Protein AF-A0A7X8G2K6-F1 (afdb_monomer)

Structure (mmCIF, N/CA/C/O backbone):
data_AF-A0A7X8G2K6-F1
#
_entry.id   AF-A0A7X8G2K6-F1
#
loop_
_atom_site.group_PDB
_atom_site.id
_atom_site.type_symbol
_atom_site.label_atom_id
_atom_site.label_alt_id
_atom_site.label_comp_id
_atom_site.label_asym_id
_atom_site.label_entity_id
_atom_site.label_seq_id
_atom_site.pdbx_PDB_ins_code
_atom_site.Cartn_x
_atom_site.Cartn_y
_atom_site.Cartn_z
_atom_site.occupancy
_atom_site.B_iso_or_equiv
_atom_site.auth_seq_id
_atom_site.auth_comp_id
_atom_site.auth_asym_id
_atom_site.auth_atom_id
_atom_site.pdbx_PDB_model_num
ATOM 1 N N . MET A 1 1 ? 28.512 -10.067 8.247 1.00 34.00 1 MET A N 1
ATOM 2 C CA . MET A 1 1 ? 27.873 -8.794 8.641 1.00 34.00 1 MET A CA 1
ATOM 3 C C . MET A 1 1 ? 27.329 -8.148 7.370 1.00 34.00 1 MET A C 1
ATOM 5 O O . MET A 1 1 ? 28.069 -7.452 6.691 1.00 34.00 1 MET A O 1
ATOM 9 N N . ILE A 1 2 ? 26.107 -8.503 6.962 1.00 41.28 2 ILE A N 1
ATOM 10 C CA . ILE A 1 2 ? 25.494 -7.989 5.726 1.00 41.28 2 ILE A CA 1
ATOM 11 C C . ILE A 1 2 ? 24.610 -6.808 6.127 1.00 41.28 2 ILE A C 1
ATOM 13 O O . ILE A 1 2 ? 23.724 -6.956 6.961 1.00 41.28 2 ILE A O 1
ATOM 17 N N . LYS A 1 3 ? 24.929 -5.627 5.594 1.00 35.81 3 LYS A N 1
ATOM 18 C CA . LYS A 1 3 ? 24.127 -4.406 5.706 1.00 35.81 3 LYS A CA 1
ATOM 19 C C . LYS A 1 3 ? 22.845 -4.634 4.901 1.00 35.81 3 LYS A C 1
ATOM 21 O O . LYS A 1 3 ? 22.911 -4.663 3.678 1.00 35.81 3 LYS A O 1
ATOM 26 N N . GLU A 1 4 ? 21.712 -4.836 5.565 1.00 45.06 4 GLU A N 1
ATOM 27 C CA . GLU A 1 4 ? 20.413 -4.700 4.905 1.00 45.06 4 GLU A CA 1
ATOM 28 C C . GLU A 1 4 ? 20.122 -3.207 4.735 1.00 45.06 4 GLU A C 1
ATOM 30 O O . GLU A 1 4 ? 20.1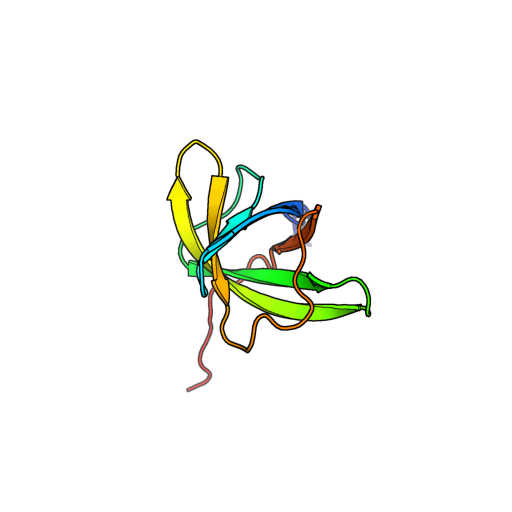01 -2.440 5.698 1.00 45.06 4 GLU A O 1
ATOM 35 N N . ASP A 1 5 ? 19.973 -2.773 3.489 1.00 39.91 5 ASP A N 1
ATOM 36 C CA . ASP A 1 5 ? 19.594 -1.411 3.140 1.00 39.91 5 ASP A CA 1
ATOM 37 C C . ASP A 1 5 ? 18.138 -1.149 3.575 1.00 39.91 5 ASP A C 1
ATOM 39 O O . ASP A 1 5 ? 17.188 -1.532 2.894 1.00 39.91 5 ASP A O 1
ATOM 43 N N . PHE A 1 6 ? 17.958 -0.482 4.721 1.00 42.75 6 PHE A N 1
ATOM 44 C CA . PHE A 1 6 ? 16.670 -0.103 5.330 1.00 42.75 6 PHE A CA 1
ATOM 45 C C . PHE A 1 6 ? 15.893 0.988 4.556 1.00 42.75 6 PHE A C 1
ATOM 47 O O . PHE A 1 6 ? 15.359 1.925 5.152 1.00 42.75 6 PHE A O 1
ATOM 54 N N . TYR A 1 7 ? 15.800 0.916 3.227 1.00 50.31 7 TYR A N 1
ATOM 55 C CA . TYR A 1 7 ? 14.899 1.802 2.485 1.00 50.31 7 TYR A CA 1
ATOM 56 C C . TYR A 1 7 ? 13.511 1.177 2.421 1.00 50.31 7 TYR A C 1
ATOM 58 O O . TYR A 1 7 ? 13.159 0.475 1.478 1.00 50.31 7 TYR A O 1
ATOM 66 N N . THR A 1 8 ? 12.696 1.463 3.428 1.00 61.44 8 THR A N 1
ATOM 67 C CA . THR A 1 8 ? 11.254 1.259 3.336 1.00 61.44 8 THR A CA 1
ATOM 68 C C . THR A 1 8 ? 10.723 2.177 2.235 1.00 61.44 8 THR A C 1
ATOM 70 O O . THR A 1 8 ? 10.811 3.402 2.346 1.00 61.44 8 THR A O 1
ATOM 73 N N . HIS A 1 9 ? 10.217 1.622 1.133 1.00 73.75 9 HIS A N 1
ATOM 74 C CA . HIS A 1 9 ? 9.568 2.433 0.103 1.00 73.75 9 HIS A CA 1
ATOM 75 C C . HIS A 1 9 ? 8.245 2.958 0.663 1.00 73.75 9 HIS A C 1
ATOM 77 O O . HIS A 1 9 ? 7.318 2.184 0.890 1.00 73.75 9 HIS A O 1
ATOM 83 N N . ILE A 1 10 ? 8.201 4.264 0.948 1.00 82.25 10 ILE A N 1
ATOM 84 C CA . ILE A 1 10 ? 7.036 4.935 1.527 1.00 82.25 10 ILE A CA 1
ATOM 85 C C . ILE A 1 10 ? 6.316 5.722 0.431 1.00 82.25 10 ILE A C 1
ATOM 87 O O . ILE A 1 10 ? 6.892 6.591 -0.225 1.00 82.25 10 ILE A O 1
ATOM 91 N N . GLY A 1 11 ? 5.039 5.411 0.246 1.00 93.00 11 GLY A N 1
ATOM 92 C CA . GLY A 1 11 ? 4.113 6.081 -0.653 1.00 93.00 11 GLY A CA 1
ATOM 93 C C . GLY A 1 11 ? 2.906 6.652 0.080 1.00 93.00 11 GLY A C 1
ATOM 94 O O . GLY A 1 11 ? 2.767 6.522 1.295 1.00 93.00 11 GLY A O 1
ATOM 95 N N . LYS A 1 12 ? 2.003 7.274 -0.678 1.00 95.31 12 LYS A N 1
ATOM 96 C CA . LYS A 1 12 ? 0.686 7.689 -0.189 1.00 95.31 12 LYS A CA 1
ATOM 97 C C . LYS A 1 12 ? -0.394 7.339 -1.192 1.00 95.31 12 LYS A C 1
ATOM 99 O O . LYS A 1 12 ? -0.164 7.490 -2.392 1.00 95.31 12 LYS A O 1
ATOM 104 N N . VAL A 1 13 ? -1.570 6.955 -0.705 1.00 96.50 13 VAL A N 1
ATOM 105 C CA . VAL A 1 13 ? -2.755 6.723 -1.541 1.00 96.50 13 VAL A CA 1
ATOM 106 C C . VAL A 1 13 ? -3.128 8.014 -2.275 1.00 96.50 13 VAL A C 1
ATOM 108 O O . VAL A 1 13 ? -3.295 9.072 -1.663 1.00 96.50 13 VAL A O 1
ATOM 111 N N . LYS A 1 14 ? -3.229 7.933 -3.603 1.00 96.81 14 LYS A N 1
ATOM 112 C CA . LYS A 1 14 ? -3.564 9.040 -4.510 1.00 96.81 14 LYS A CA 1
ATOM 113 C C . LYS A 1 14 ? -4.929 8.883 -5.162 1.00 96.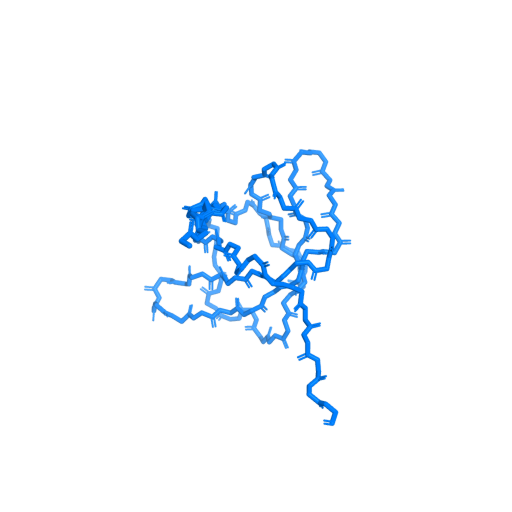81 14 LYS A C 1
ATOM 115 O O . LYS A 1 14 ? -5.546 9.893 -5.484 1.00 96.81 14 LYS A O 1
ATOM 120 N N . ARG A 1 15 ? -5.390 7.649 -5.362 1.00 96.12 15 ARG A N 1
ATOM 121 C CA . ARG A 1 15 ? -6.697 7.354 -5.951 1.00 96.12 15 ARG A CA 1
ATOM 122 C C . ARG A 1 15 ? -7.191 5.996 -5.477 1.00 96.12 15 ARG A C 1
ATOM 124 O O . ARG A 1 15 ? -6.391 5.091 -5.266 1.00 96.12 15 ARG A O 1
ATOM 131 N N . ILE A 1 16 ? -8.507 5.869 -5.355 1.00 95.44 16 ILE A N 1
ATOM 132 C CA . ILE A 1 16 ? -9.204 4.612 -5.086 1.00 95.44 16 ILE A CA 1
ATOM 133 C C . ILE A 1 16 ? -10.276 4.458 -6.170 1.00 95.44 16 ILE A C 1
ATOM 135 O O . ILE A 1 16 ? -11.005 5.406 -6.473 1.00 95.44 16 ILE A O 1
ATOM 139 N N . SER A 1 17 ? -10.341 3.304 -6.826 1.00 92.56 17 SER A N 1
ATOM 140 C CA . SER A 1 17 ? -11.348 2.993 -7.847 1.00 92.56 17 SER A CA 1
ATOM 141 C C . SER A 1 17 ? -11.746 1.524 -7.733 1.00 92.56 17 SER A C 1
ATOM 143 O O . SER A 1 17 ? -11.062 0.633 -8.233 1.00 92.56 17 SER A O 1
ATOM 145 N N . GLY A 1 18 ? -12.849 1.272 -7.022 1.00 89.81 18 GLY A N 1
ATOM 146 C CA . GLY A 1 18 ? -13.212 -0.079 -6.595 1.00 89.81 18 GLY A CA 1
ATOM 147 C C . GLY A 1 18 ? -12.131 -0.645 -5.675 1.00 89.81 18 GLY A C 1
ATOM 148 O O . GLY A 1 18 ? -11.741 0.015 -4.717 1.00 89.81 18 GLY A O 1
ATOM 149 N N . LEU A 1 19 ? -11.620 -1.832 -6.002 1.00 91.38 19 LEU A N 1
ATOM 150 C CA . LEU A 1 19 ? -10.509 -2.464 -5.280 1.00 91.38 19 LEU A CA 1
ATOM 151 C C . LEU A 1 19 ? -9.129 -1.971 -5.736 1.00 91.38 19 LEU A C 1
ATOM 153 O O . LEU A 1 19 ? -8.138 -2.241 -5.070 1.00 91.38 19 LEU A O 1
ATOM 157 N N . MET A 1 20 ? -9.042 -1.241 -6.850 1.00 94.12 20 MET A N 1
ATOM 158 C CA . MET A 1 20 ? -7.764 -0.741 -7.343 1.00 94.12 20 MET A CA 1
ATOM 159 C C . MET A 1 20 ? -7.370 0.538 -6.607 1.00 94.12 20 MET A C 1
ATOM 161 O O . MET A 1 20 ? -8.134 1.508 -6.553 1.00 94.12 20 MET A O 1
ATOM 165 N N . ILE A 1 21 ? -6.149 0.552 -6.077 1.00 96.56 21 ILE A N 1
ATOM 166 C CA . ILE A 1 21 ? -5.585 1.696 -5.362 1.00 96.56 21 ILE A CA 1
ATOM 167 C C . ILE A 1 21 ? -4.361 2.193 -6.125 1.00 96.56 21 ILE A C 1
ATOM 169 O O . ILE A 1 21 ? -3.462 1.421 -6.440 1.00 96.56 21 ILE A O 1
ATOM 173 N N . GLU A 1 22 ? -4.297 3.494 -6.393 1.00 96.25 22 GLU A N 1
ATOM 174 C CA . GLU A 1 22 ? -3.079 4.128 -6.895 1.00 96.25 22 GLU A CA 1
ATOM 175 C C . GLU A 1 22 ? -2.339 4.791 -5.739 1.00 96.25 22 GLU A C 1
ATOM 177 O O . GLU A 1 22 ? -2.935 5.559 -4.975 1.00 96.25 22 GLU A O 1
ATOM 182 N N . ALA A 1 23 ? -1.030 4.577 -5.649 1.00 95.81 23 ALA A N 1
ATOM 183 C CA . ALA A 1 23 ? -0.177 5.254 -4.683 1.00 95.81 23 ALA A CA 1
ATOM 184 C C . ALA A 1 23 ? 1.026 5.929 -5.350 1.00 95.81 23 ALA A C 1
ATOM 186 O O . ALA A 1 23 ? 1.457 5.574 -6.447 1.00 95.81 23 ALA A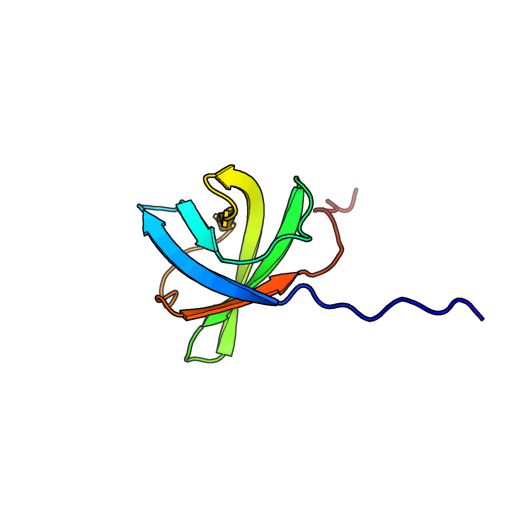 O 1
ATOM 187 N N . SER A 1 24 ? 1.577 6.940 -4.683 1.00 94.12 24 SER A N 1
ATOM 188 C CA . SER A 1 24 ? 2.831 7.557 -5.111 1.00 94.12 24 SER A CA 1
ATOM 189 C C . SER A 1 24 ? 4.038 6.697 -4.742 1.00 94.12 24 SER A C 1
ATOM 191 O O . SER A 1 24 ? 4.063 6.089 -3.675 1.00 94.12 24 SER A O 1
ATOM 193 N N . GLY A 1 25 ? 5.081 6.753 -5.565 1.00 84.31 25 GLY A N 1
ATOM 194 C CA . GLY A 1 25 ? 6.397 6.186 -5.275 1.00 84.31 25 GLY A CA 1
ATOM 195 C C . GLY A 1 25 ? 6.961 5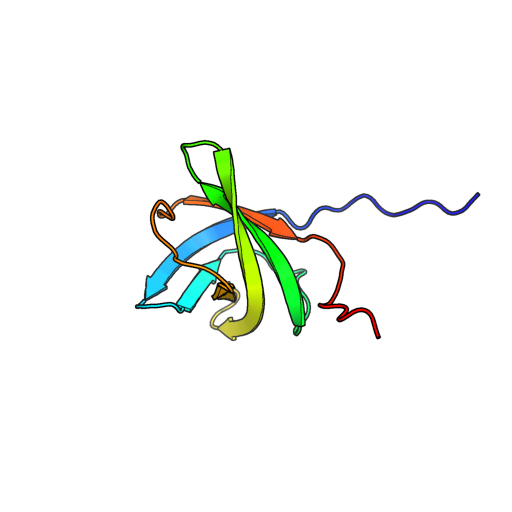.433 -6.476 1.00 84.31 25 GLY A C 1
ATOM 196 O O . GLY A 1 25 ? 6.215 4.914 -7.297 1.00 84.31 25 GLY A O 1
ATOM 197 N N . SER A 1 26 ? 8.287 5.415 -6.589 1.00 70.50 26 SER A N 1
ATOM 198 C CA . SER A 1 26 ? 8.995 5.036 -7.822 1.00 70.50 26 SER A CA 1
ATOM 199 C C . SER A 1 26 ? 9.876 3.794 -7.699 1.00 70.50 26 SER A C 1
ATOM 201 O O . SER A 1 26 ? 10.512 3.403 -8.671 1.00 70.50 26 SER A O 1
ATOM 203 N N . LYS A 1 27 ? 9.950 3.181 -6.514 1.00 80.69 27 LYS A N 1
ATOM 204 C CA . LYS A 1 27 ? 10.895 2.091 -6.226 1.00 80.69 27 LYS A CA 1
ATOM 205 C C . LYS A 1 27 ? 10.225 0.762 -5.853 1.00 80.69 27 LYS A C 1
ATOM 207 O O . LYS A 1 27 ? 10.863 -0.096 -5.265 1.00 80.69 27 LYS A O 1
ATOM 212 N N . TYR A 1 28 ? 8.959 0.588 -6.211 1.00 86.06 28 TYR A N 1
ATOM 213 C CA . TYR A 1 28 ? 8.251 -0.678 -6.022 1.00 86.06 28 TYR A CA 1
ATOM 214 C C . TYR A 1 28 ? 8.567 -1.667 -7.149 1.00 86.06 28 TYR A C 1
ATOM 216 O O . TYR A 1 28 ? 8.907 -1.261 -8.263 1.00 86.06 28 TYR A O 1
ATOM 224 N N . LYS A 1 29 ? 8.408 -2.967 -6.886 1.00 88.06 29 LYS A N 1
ATOM 225 C CA . LYS A 1 29 ? 8.516 -4.038 -7.891 1.00 88.06 29 LYS A CA 1
ATOM 226 C C . LYS A 1 29 ? 7.176 -4.750 -8.059 1.00 88.06 29 LYS A C 1
ATOM 228 O O . LYS A 1 29 ? 6.441 -4.904 -7.095 1.00 88.06 29 LYS A O 1
ATOM 233 N N . ILE A 1 30 ? 6.878 -5.238 -9.264 1.00 91.19 30 ILE A N 1
ATOM 234 C CA . ILE A 1 30 ? 5.695 -6.087 -9.495 1.00 91.19 30 ILE A CA 1
ATOM 235 C C . ILE A 1 30 ? 5.760 -7.339 -8.605 1.00 91.19 30 ILE A C 1
ATOM 237 O O . ILE A 1 30 ? 6.809 -7.992 -8.507 1.00 91.19 30 ILE A O 1
ATOM 241 N N . GLY A 1 31 ? 4.632 -7.666 -7.973 1.00 90.62 31 GLY A N 1
ATOM 242 C CA . GLY A 1 31 ? 4.474 -8.773 -7.029 1.00 90.62 31 GLY A CA 1
ATOM 243 C C . GLY A 1 31 ? 5.019 -8.502 -5.625 1.00 90.62 31 GLY A C 1
ATOM 244 O O . GLY A 1 31 ? 5.079 -9.410 -4.797 1.00 90.62 31 GLY A O 1
ATOM 245 N N . GLU A 1 32 ? 5.482 -7.281 -5.359 1.00 90.69 32 GLU A N 1
ATOM 246 C CA . GLU A 1 32 ? 5.907 -6.859 -4.029 1.00 90.69 32 GLU A CA 1
ATOM 247 C C . GLU A 1 32 ? 4.692 -6.584 -3.142 1.00 90.69 32 GLU A C 1
ATOM 249 O O . GLU A 1 32 ? 3.706 -5.989 -3.584 1.00 90.69 32 GLU A O 1
ATOM 254 N N . ILE A 1 33 ? 4.776 -7.007 -1.883 1.00 91.81 33 ILE A N 1
ATOM 255 C CA . ILE A 1 33 ? 3.733 -6.766 -0.893 1.00 91.81 33 ILE A CA 1
ATOM 256 C C . ILE A 1 33 ? 3.988 -5.439 -0.197 1.00 91.81 33 ILE A C 1
ATOM 258 O O . ILE A 1 33 ? 5.091 -5.165 0.285 1.00 91.81 33 ILE A O 1
ATOM 262 N N . CYS A 1 34 ? 2.938 -4.642 -0.085 1.00 92.75 34 CYS A N 1
ATOM 263 C CA . CYS A 1 34 ? 2.911 -3.419 0.693 1.00 92.75 34 CYS A CA 1
ATOM 264 C C . CYS A 1 34 ? 1.803 -3.450 1.748 1.00 92.75 34 CYS A C 1
ATOM 266 O O . CYS A 1 34 ? 0.812 -4.173 1.629 1.00 92.75 34 CYS A O 1
ATOM 268 N N . GLU A 1 35 ? 1.971 -2.632 2.778 1.00 94.31 35 GLU A N 1
ATOM 269 C CA . GLU A 1 35 ? 0.981 -2.382 3.817 1.00 94.31 35 GLU A CA 1
ATOM 270 C C . GLU A 1 35 ? 0.457 -0.952 3.678 1.00 94.31 35 GLU A C 1
ATOM 272 O O . GLU A 1 35 ? 1.230 0.007 3.642 1.00 94.31 35 GLU A O 1
ATOM 277 N N . ILE A 1 36 ? -0.862 -0.808 3.605 1.00 95.06 36 ILE A N 1
ATOM 278 C CA . ILE A 1 36 ? -1.554 0.479 3.636 1.00 95.06 36 ILE A CA 1
ATOM 279 C C . ILE A 1 36 ? -1.980 0.728 5.082 1.00 95.06 36 ILE A C 1
ATOM 281 O O . ILE A 1 36 ? -2.760 -0.042 5.642 1.00 95.06 36 ILE A O 1
ATOM 285 N N . VAL A 1 37 ? -1.442 1.784 5.688 1.00 94.56 37 VAL A N 1
ATOM 286 C CA . VAL A 1 37 ? -1.733 2.186 7.068 1.00 94.56 37 VAL A CA 1
ATOM 287 C C . VAL A 1 37 ? -2.889 3.178 7.055 1.00 94.56 37 VAL A C 1
ATOM 289 O O . VAL A 1 37 ? -2.769 4.288 6.525 1.00 94.56 37 VAL A O 1
ATOM 292 N N . THR A 1 38 ? -4.014 2.744 7.612 1.00 92.12 38 THR A N 1
ATOM 293 C CA . THR A 1 38 ? -5.221 3.561 7.788 1.00 92.12 38 THR A CA 1
ATOM 294 C C . THR A 1 38 ? -5.083 4.510 8.980 1.00 92.12 38 THR A C 1
ATOM 296 O O . THR A 1 38 ? -4.172 4.374 9.793 1.00 92.12 38 THR A O 1
ATOM 299 N N . GLU A 1 39 ? -6.013 5.453 9.124 1.00 86.94 39 GLU A N 1
ATOM 300 C CA . GLU A 1 39 ? -6.030 6.394 10.257 1.00 86.94 39 GLU A CA 1
ATOM 301 C C . GLU A 1 39 ? -6.263 5.717 11.616 1.00 86.94 39 GLU A C 1
ATOM 303 O O . GLU A 1 39 ? -5.899 6.268 12.648 1.00 86.94 39 GLU A O 1
ATOM 308 N N . THR A 1 40 ? -6.846 4.515 11.629 1.00 88.69 40 THR A N 1
ATOM 309 C CA . THR A 1 40 ? -7.076 3.731 12.851 1.00 88.69 40 THR A CA 1
ATOM 310 C C . THR A 1 40 ? -5.934 2.750 13.140 1.00 88.69 40 THR A C 1
ATOM 312 O O . THR A 1 40 ? -6.166 1.731 13.786 1.00 88.69 40 THR A O 1
ATOM 315 N N . ASP A 1 41 ? -4.745 2.969 12.565 1.00 85.38 41 ASP A N 1
ATOM 316 C CA . ASP A 1 41 ? -3.570 2.080 12.616 1.00 85.38 41 ASP A CA 1
ATOM 317 C C . ASP A 1 41 ? -3.803 0.641 12.110 1.00 85.38 41 ASP A C 1
ATOM 319 O O . ASP A 1 41 ? -2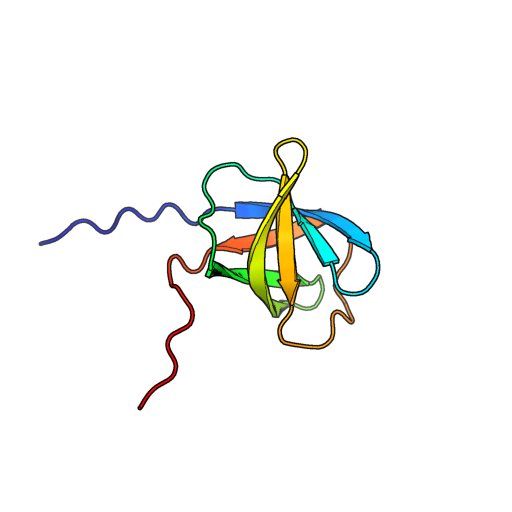.933 -0.230 12.215 1.00 85.38 41 ASP A O 1
ATOM 323 N N . LYS A 1 42 ? -4.951 0.372 11.472 1.00 90.56 42 LYS A N 1
ATOM 324 C CA . LYS A 1 42 ? -5.177 -0.895 10.773 1.00 90.56 42 LYS A CA 1
ATOM 325 C C . LYS A 1 42 ? -4.286 -0.926 9.536 1.00 90.56 42 LYS A C 1
ATOM 327 O O . LYS A 1 42 ? -4.267 0.029 8.754 1.00 90.56 42 LYS A O 1
ATOM 332 N N . LYS A 1 43 ? -3.597 -2.049 9.350 1.00 92.69 43 LYS A N 1
ATOM 333 C CA . LYS A 1 43 ? -2.781 -2.342 8.173 1.00 92.69 43 LYS A CA 1
ATOM 334 C C . LYS A 1 43 ? -3.562 -3.227 7.216 1.00 92.69 43 LYS A C 1
ATOM 336 O O . LYS A 1 43 ? -4.016 -4.294 7.616 1.00 92.69 43 LYS A O 1
ATOM 341 N N . VAL A 1 44 ? -3.695 -2.792 5.969 1.00 94.25 44 VAL A N 1
ATOM 342 C CA . VAL A 1 44 ? -4.273 -3.600 4.890 1.00 94.25 44 VAL A CA 1
ATOM 343 C C . VAL A 1 44 ? -3.158 -4.006 3.941 1.00 94.25 44 VAL A C 1
ATOM 345 O O . VAL A 1 44 ? -2.420 -3.149 3.450 1.00 94.25 44 VAL A O 1
ATOM 348 N N . ARG A 1 45 ? -3.011 -5.307 3.688 1.00 94.25 45 ARG A N 1
ATOM 349 C CA . ARG A 1 45 ? -2.009 -5.803 2.739 1.00 94.25 45 ARG A CA 1
ATOM 350 C C . ARG A 1 45 ? -2.495 -5.647 1.308 1.00 94.25 45 ARG A C 1
ATOM 352 O O . ARG A 1 45 ? -3.645 -5.955 0.999 1.00 94.25 45 ARG A O 1
ATOM 359 N N . ALA A 1 46 ? -1.594 -5.207 0.444 1.00 95.06 46 ALA A N 1
ATOM 360 C CA . ALA A 1 46 ? -1.828 -5.098 -0.983 1.00 95.06 46 ALA A CA 1
ATOM 361 C C . ALA A 1 46 ? -0.591 -5.520 -1.775 1.00 95.06 46 ALA A C 1
ATOM 363 O O . ALA A 1 46 ? 0.530 -5.482 -1.270 1.00 95.06 46 ALA A O 1
ATOM 364 N N . GLU A 1 47 ? -0.808 -5.908 -3.022 1.00 95.12 47 GLU A N 1
ATOM 365 C CA . GLU A 1 47 ? 0.229 -6.307 -3.962 1.00 95.12 47 GLU A CA 1
ATOM 366 C C . GLU A 1 47 ? 0.401 -5.262 -5.051 1.00 95.12 47 GLU A C 1
ATOM 368 O O . GLU A 1 47 ? -0.574 -4.730 -5.584 1.00 95.12 47 GLU A O 1
ATOM 373 N N . VAL A 1 48 ? 1.649 -5.007 -5.423 1.00 94.62 48 VAL A N 1
ATOM 374 C CA . VAL A 1 48 ? 1.981 -4.193 -6.587 1.00 94.62 48 VAL A CA 1
ATOM 375 C C . VAL A 1 48 ? 1.672 -4.976 -7.862 1.00 94.62 48 VAL A C 1
ATOM 377 O O . VAL A 1 48 ? 2.416 -5.881 -8.244 1.00 94.62 48 VAL A O 1
ATOM 380 N N . VAL A 1 49 ? 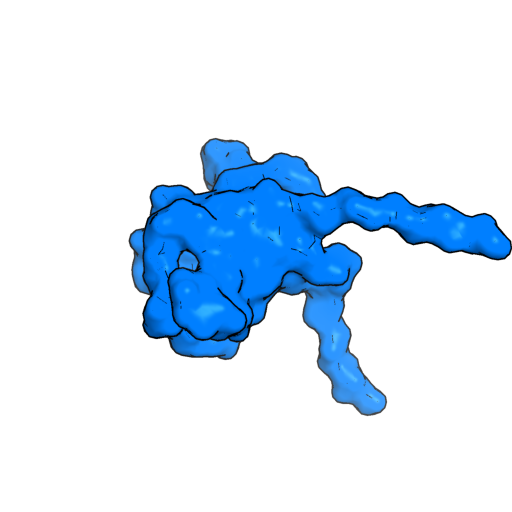0.592 -4.601 -8.545 1.00 95.56 49 VAL A N 1
ATOM 381 C CA . VAL A 1 49 ? 0.102 -5.287 -9.756 1.00 95.56 49 VAL A CA 1
ATOM 382 C C . VAL A 1 49 ? 0.435 -4.549 -11.051 1.00 95.56 49 VAL A C 1
ATOM 384 O O . VAL A 1 49 ? 0.307 -5.112 -12.134 1.00 95.56 49 VAL A O 1
ATOM 387 N N . GLY A 1 50 ? 0.869 -3.293 -10.969 1.00 94.38 50 GLY A N 1
ATOM 388 C CA . GLY A 1 50 ? 1.148 -2.489 -12.153 1.00 94.38 50 GLY A CA 1
ATOM 389 C C . GLY A 1 50 ? 1.681 -1.102 -11.831 1.00 94.38 50 GLY A C 1
ATOM 390 O O . GLY A 1 50 ? 1.812 -0.712 -10.671 1.00 94.38 50 GLY A O 1
ATOM 391 N N . PHE A 1 51 ? 1.938 -0.339 -12.888 1.00 93.62 51 PHE A N 1
ATOM 392 C CA . PHE A 1 51 ? 2.277 1.076 -12.813 1.00 93.62 51 PHE A CA 1
ATOM 393 C C . PHE A 1 51 ? 1.465 1.839 -13.854 1.00 93.62 51 PHE A C 1
ATOM 395 O O . PHE A 1 51 ? 1.237 1.328 -14.948 1.00 93.62 51 PHE A O 1
ATOM 402 N N . ASN A 1 52 ? 1.048 3.057 -13.519 1.00 91.19 52 ASN A N 1
ATOM 403 C CA . ASN A 1 52 ? 0.356 3.950 -14.443 1.00 91.19 52 ASN A CA 1
ATOM 404 C C . ASN A 1 52 ? 0.735 5.403 -14.145 1.00 91.19 52 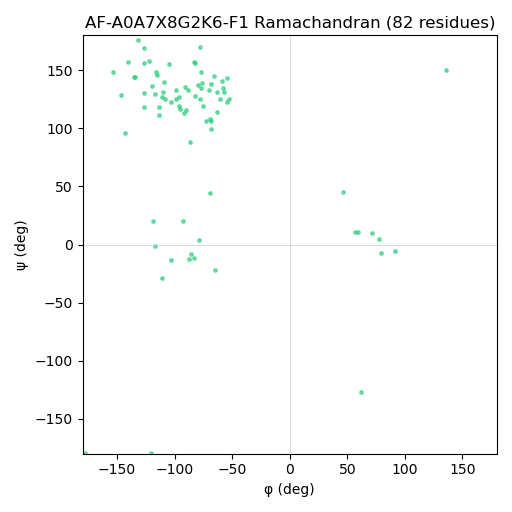ASN A C 1
ATOM 406 O O . ASN A 1 52 ? 0.663 5.819 -12.990 1.00 91.19 52 ASN A O 1
ATOM 410 N N . ASP A 1 53 ? 1.160 6.162 -15.158 1.00 89.44 53 ASP A N 1
ATOM 411 C CA . ASP A 1 53 ? 1.540 7.581 -15.038 1.00 89.44 53 ASP A CA 1
ATOM 412 C C . ASP A 1 53 ? 2.455 7.895 -13.836 1.00 89.44 53 ASP A C 1
ATOM 414 O O . ASP A 1 53 ? 2.230 8.828 -13.062 1.00 89.44 53 ASP A O 1
ATOM 418 N N . GLY A 1 54 ? 3.486 7.068 -13.628 1.00 86.12 54 GLY A N 1
ATOM 419 C CA . GLY A 1 54 ? 4.445 7.239 -12.528 1.00 86.12 54 GLY A CA 1
ATOM 420 C C . GLY A 1 54 ? 3.896 6.918 -11.130 1.00 86.12 54 GLY A C 1
ATOM 421 O O . GLY A 1 54 ? 4.565 7.190 -10.130 1.00 86.12 54 GLY A O 1
ATOM 422 N N . LYS A 1 55 ? 2.697 6.336 -11.041 1.00 92.75 55 LYS A N 1
ATOM 423 C CA . LYS A 1 55 ? 2.104 5.799 -9.813 1.00 92.75 55 LYS A CA 1
ATOM 424 C C . LYS A 1 55 ? 2.161 4.281 -9.810 1.00 92.75 55 LYS A C 1
ATOM 426 O O . LYS A 1 55 ? 2.168 3.641 -10.861 1.00 92.75 55 LYS A O 1
ATOM 431 N N . VAL A 1 56 ? 2.147 3.714 -8.612 1.00 94.75 56 VAL A N 1
ATOM 432 C CA . VAL A 1 56 ? 2.028 2.274 -8.409 1.00 94.75 56 VAL A CA 1
ATOM 433 C C . VAL A 1 56 ? 0.558 1.889 -8.279 1.00 94.75 56 VAL A C 1
ATOM 435 O O . VAL A 1 56 ? -0.204 2.574 -7.592 1.00 94.75 56 VAL A O 1
ATOM 438 N N . LEU A 1 57 ? 0.167 0.812 -8.954 1.00 95.88 57 LEU A N 1
ATOM 439 C CA . LEU A 1 57 ? -1.155 0.207 -8.855 1.00 95.88 57 LEU A CA 1
ATOM 440 C C . LEU A 1 57 ? -1.096 -0.939 -7.852 1.00 95.88 57 LEU A C 1
ATOM 442 O O . LEU A 1 57 ? -0.257 -1.834 -7.972 1.00 95.88 57 LEU A O 1
ATOM 446 N N . LEU A 1 58 ? -1.996 -0.900 -6.880 1.00 96.00 58 LEU A N 1
ATOM 447 C CA . LEU A 1 58 ? -2.052 -1.827 -5.764 1.00 96.00 58 LEU A CA 1
ATOM 448 C C . LEU A 1 58 ? -3.384 -2.574 -5.768 1.00 96.00 58 LEU A C 1
ATOM 450 O O . LEU A 1 58 ? -4.441 -1.961 -5.950 1.00 96.00 58 LEU A O 1
ATOM 454 N N . MET A 1 59 ? -3.314 -3.881 -5.525 1.00 96.06 59 MET A N 1
ATOM 455 C CA . MET A 1 59 ? -4.472 -4.745 -5.318 1.00 96.06 59 MET A CA 1
ATOM 456 C C . MET A 1 59 ? -4.481 -5.265 -3.873 1.00 96.06 59 MET A C 1
ATOM 458 O O . MET A 1 59 ? -3.602 -6.041 -3.501 1.00 96.06 59 MET A O 1
ATOM 462 N N . PRO A 1 60 ? -5.436 -4.837 -3.039 1.00 95.38 60 PRO A N 1
ATOM 463 C CA . PRO A 1 60 ? -5.608 -5.323 -1.675 1.00 95.38 60 PRO A CA 1
ATOM 464 C C . PRO A 1 60 ? -6.007 -6.797 -1.631 1.00 95.38 60 PRO A C 1
ATOM 466 O O . PRO A 1 60 ? -6.777 -7.264 -2.468 1.00 95.38 60 PRO A O 1
ATOM 469 N N . TYR A 1 61 ? -5.522 -7.514 -0.619 1.00 91.69 61 TYR A 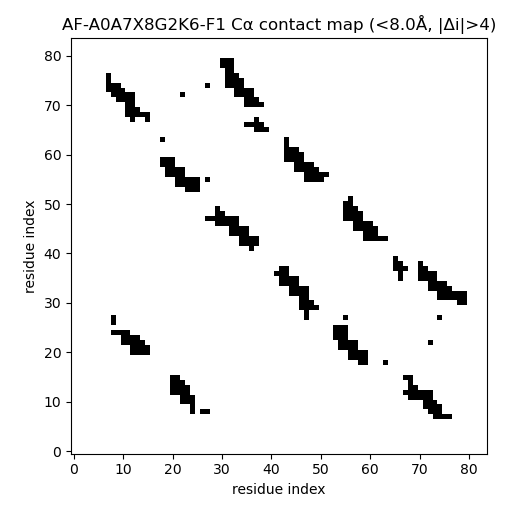N 1
ATOM 470 C CA . TYR A 1 61 ? -5.933 -8.897 -0.343 1.00 91.69 61 TYR A CA 1
ATOM 471 C C . TYR A 1 61 ? -7.165 -8.998 0.556 1.00 91.69 61 TYR A C 1
ATOM 473 O O . TYR A 1 61 ? -7.751 -10.068 0.694 1.00 91.69 61 TYR A O 1
ATOM 481 N N . GLU A 1 62 ? -7.548 -7.889 1.179 1.00 88.81 62 GLU A N 1
ATOM 482 C CA . GLU A 1 62 ? -8.633 -7.806 2.148 1.00 88.81 62 GLU A CA 1
ATOM 483 C C . GLU A 1 62 ? -9.551 -6.626 1.805 1.00 88.81 62 GLU A C 1
ATOM 485 O O . GLU A 1 62 ? -9.271 -5.837 0.899 1.00 88.81 62 GLU A O 1
ATOM 490 N N . ASP A 1 63 ? -10.643 -6.483 2.558 1.00 87.12 63 ASP A N 1
ATOM 491 C CA . ASP A 1 63 ? -11.539 -5.333 2.447 1.00 87.12 63 ASP A CA 1
ATOM 492 C C . ASP A 1 63 ? -10.778 -4.011 2.675 1.00 87.12 63 ASP A C 1
ATOM 494 O O . ASP A 1 63 ? -10.047 -3.835 3.657 1.00 87.12 63 ASP A O 1
ATOM 498 N N . ILE A 1 64 ? -11.005 -3.065 1.763 1.00 90.12 64 ILE A N 1
ATOM 499 C CA . ILE A 1 64 ? -10.424 -1.722 1.746 1.00 90.12 64 ILE A CA 1
ATOM 500 C C . ILE A 1 64 ? -11.092 -0.746 2.720 1.00 90.12 64 ILE A C 1
ATOM 502 O O . ILE A 1 64 ? -10.752 0.437 2.740 1.00 90.12 64 ILE A O 1
ATOM 506 N N . LYS A 1 65 ? -12.058 -1.198 3.526 1.00 89.12 65 LYS A N 1
ATOM 507 C CA . LYS A 1 65 ? -12.730 -0.367 4.525 1.00 89.12 65 LYS A CA 1
ATOM 508 C C . LYS A 1 65 ? -11.718 0.321 5.445 1.00 89.12 65 LYS A C 1
ATOM 510 O O . LYS A 1 65 ? -10.909 -0.329 6.107 1.00 89.12 65 LYS A O 1
ATOM 515 N N . GLY A 1 66 ? -11.826 1.647 5.513 1.00 89.56 66 GLY A N 1
ATOM 516 C CA . GLY A 1 66 ? -10.930 2.506 6.291 1.00 89.56 66 GLY A CA 1
ATOM 517 C C . GLY A 1 66 ? -9.726 3.033 5.508 1.00 89.56 66 GLY A C 1
ATOM 518 O O . GLY A 1 66 ? -9.009 3.879 6.033 1.00 89.56 66 GLY A O 1
ATOM 519 N N . ILE A 1 67 ? -9.516 2.592 4.262 1.00 94.38 67 ILE A N 1
ATOM 520 C CA . ILE A 1 67 ? -8.508 3.186 3.383 1.00 94.38 67 ILE A CA 1
ATOM 521 C C . ILE A 1 67 ? -9.043 4.496 2.802 1.00 94.38 67 ILE A C 1
ATOM 523 O O . ILE A 1 67 ? -10.093 4.533 2.161 1.00 94.38 67 ILE A O 1
ATOM 527 N N . GLY A 1 68 ? -8.279 5.565 2.998 1.00 94.75 68 GLY A N 1
ATOM 528 C CA . GLY A 1 68 ? -8.551 6.902 2.487 1.00 94.75 68 GLY A CA 1
ATOM 529 C C . GLY A 1 68 ? -7.385 7.486 1.692 1.00 94.75 68 GLY A C 1
ATOM 530 O O . GLY A 1 68 ? -6.262 6.971 1.681 1.00 94.75 68 GLY A O 1
ATOM 531 N N . LEU A 1 69 ? -7.650 8.605 1.016 1.00 95.81 69 LEU A N 1
ATOM 532 C CA . LEU A 1 69 ? -6.612 9.382 0.341 1.00 95.81 69 LEU A CA 1
ATOM 533 C C . LEU A 1 69 ? -5.552 9.847 1.346 1.00 95.81 69 LEU A C 1
ATOM 535 O O . LEU A 1 69 ? -5.860 10.243 2.464 1.00 95.81 69 LEU A O 1
ATOM 539 N N . GLY A 1 70 ? -4.284 9.820 0.939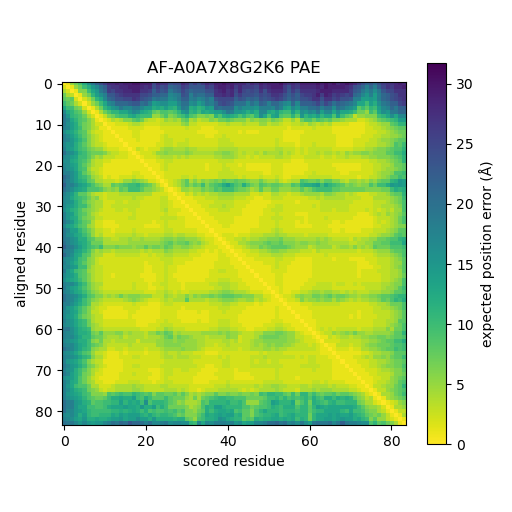 1.00 94.88 70 GLY A N 1
ATOM 540 C CA . GLY A 1 70 ? -3.175 10.257 1.785 1.00 94.88 70 GLY A CA 1
ATOM 541 C C . GLY A 1 70 ? -2.713 9.245 2.837 1.00 94.88 70 GLY A C 1
ATOM 542 O O . GLY A 1 70 ? -1.662 9.489 3.436 1.00 94.88 70 GLY A O 1
ATOM 543 N N . ASN A 1 71 ? -3.419 8.119 3.018 1.00 95.88 71 ASN A N 1
ATOM 544 C CA . ASN A 1 71 ? -2.946 6.999 3.834 1.00 95.88 71 ASN A CA 1
ATOM 545 C C . ASN A 1 71 ? -1.563 6.535 3.371 1.00 95.88 71 ASN A C 1
ATOM 547 O O . ASN A 1 71 ? -1.252 6.548 2.174 1.00 95.88 71 ASN A O 1
ATOM 551 N N . THR A 1 72 ? -0.733 6.151 4.335 1.00 95.00 72 THR A N 1
ATOM 552 C CA . THR A 1 72 ? 0.659 5.775 4.091 1.00 95.00 72 THR A CA 1
ATOM 553 C C . THR A 1 72 ? 0.715 4.377 3.498 1.00 95.00 72 THR A C 1
ATOM 555 O O . THR A 1 72 ? 0.061 3.465 3.992 1.00 95.00 72 THR A O 1
ATOM 558 N N . VAL A 1 73 ? 1.521 4.203 2.456 1.00 94.88 73 VAL A N 1
ATOM 559 C CA . VAL A 1 73 ? 1.822 2.896 1.865 1.00 94.88 73 VAL A CA 1
ATOM 560 C C . VAL A 1 73 ? 3.269 2.559 2.175 1.00 94.88 73 VAL A C 1
ATOM 562 O O . VAL A 1 73 ? 4.145 3.396 1.980 1.00 94.88 73 VAL A O 1
ATOM 565 N N . VAL A 1 74 ? 3.515 1.352 2.664 1.00 92.38 74 VAL A N 1
ATOM 566 C CA . VAL A 1 74 ? 4.817 0.902 3.153 1.00 92.38 74 VAL A CA 1
ATOM 567 C C . VAL A 1 74 ? 5.175 -0.397 2.442 1.00 92.38 74 VAL A C 1
ATOM 569 O O . VAL A 1 74 ? 4.458 -1.383 2.584 1.00 92.38 74 VAL A O 1
ATOM 572 N N . SER A 1 75 ? 6.268 -0.428 1.679 1.00 88.88 75 SER A N 1
ATOM 573 C CA . SER A 1 75 ? 6.761 -1.693 1.123 1.00 88.88 75 SER A CA 1
ATOM 574 C C . SER A 1 75 ? 7.296 -2.610 2.219 1.00 88.88 75 SER A C 1
ATOM 576 O O . SER A 1 75 ? 8.018 -2.174 3.116 1.00 88.88 75 SER A O 1
ATOM 578 N N . THR A 1 76 ? 6.978 -3.899 2.107 1.00 84.94 76 THR A N 1
ATOM 579 C CA . THR A 1 76 ? 7.555 -4.944 2.956 1.00 84.94 76 THR A CA 1
ATOM 580 C C . THR A 1 76 ? 8.890 -5.465 2.424 1.00 84.94 76 THR A C 1
ATOM 582 O O . THR A 1 76 ? 9.530 -6.244 3.120 1.00 84.94 76 THR A O 1
ATOM 585 N N . ASN A 1 77 ? 9.314 -5.083 1.210 1.00 79.06 77 ASN A N 1
ATOM 586 C CA . ASN A 1 77 ? 10.457 -5.647 0.468 1.00 79.06 77 ASN A CA 1
ATOM 587 C C . ASN A 1 77 ? 10.368 -7.159 0.176 1.00 79.06 77 ASN A C 1
ATOM 589 O O . ASN A 1 77 ? 11.333 -7.765 -0.293 1.00 79.06 77 ASN A O 1
ATOM 593 N N . HIS A 1 78 ? 9.212 -7.781 0.411 1.00 74.44 78 HIS A N 1
ATOM 594 C CA . HIS A 1 78 ? 8.989 -9.201 0.174 1.00 74.44 78 HIS A CA 1
ATOM 595 C C . HIS A 1 78 ? 7.947 -9.406 -0.925 1.00 74.44 78 HIS A C 1
ATOM 597 O O . HIS A 1 78 ? 6.989 -8.645 -1.054 1.00 74.44 78 HIS A O 1
ATOM 603 N N . LYS A 1 79 ? 8.125 -10.472 -1.709 1.00 74.75 79 LYS A N 1
ATOM 604 C CA . LYS A 1 79 ? 7.052 -11.029 -2.543 1.00 74.75 79 LYS A CA 1
ATOM 605 C C . LYS A 1 79 ? 6.183 -11.959 -1.706 1.00 74.75 79 LYS A C 1
ATOM 607 O O . LYS A 1 79 ? 6.666 -12.498 -0.706 1.00 74.75 79 LYS A O 1
ATOM 612 N N . LEU A 1 80 ? 4.940 -12.183 -2.131 1.00 73.19 80 LEU A N 1
ATOM 613 C CA . LEU A 1 80 ? 4.077 -13.176 -1.494 1.00 73.19 80 LEU A CA 1
ATOM 614 C C . LEU A 1 80 ? 4.788 -14.538 -1.470 1.00 73.19 80 LEU A C 1
ATOM 616 O O . LEU A 1 80 ? 5.195 -15.055 -2.510 1.00 73.19 80 LEU A O 1
ATOM 620 N N . LYS A 1 81 ? 4.951 -15.110 -0.277 1.00 73.00 81 LYS A N 1
ATOM 621 C CA . LYS A 1 81 ? 5.433 -16.480 -0.087 1.00 73.00 81 LYS A CA 1
ATOM 622 C C . LYS A 1 81 ? 4.295 -17.288 0.507 1.00 73.00 81 LYS A C 1
ATOM 624 O O . LYS A 1 81 ? 3.835 -16.981 1.603 1.00 73.00 81 LYS A O 1
ATOM 629 N N . ILE A 1 82 ? 3.853 -18.304 -0.220 1.00 71.88 82 ILE A N 1
ATOM 630 C CA . ILE A 1 82 ? 2.900 -19.284 0.290 1.00 71.88 82 ILE A CA 1
ATOM 631 C C . ILE A 1 82 ? 3.750 -20.397 0.917 1.00 71.88 82 ILE A C 1
ATOM 633 O O . ILE A 1 82 ? 4.557 -20.984 0.192 1.00 71.88 82 ILE A O 1
ATOM 637 N N . PRO A 1 83 ? 3.673 -20.637 2.239 1.00 63.78 83 PRO A N 1
ATOM 638 C CA . PRO A 1 83 ? 4.363 -21.771 2.840 1.00 63.78 83 PRO A CA 1
ATOM 639 C C . PRO A 1 83 ? 3.782 -23.065 2.260 1.00 63.78 83 PRO A C 1
ATOM 641 O O . PRO A 1 83 ? 2.561 -23.207 2.174 1.00 63.78 83 PRO A O 1
ATOM 644 N N . VAL A 1 84 ? 4.672 -23.957 1.829 1.00 66.44 84 VAL A N 1
ATOM 645 C CA . VAL A 1 84 ? 4.359 -25.301 1.320 1.00 66.44 84 VAL A CA 1
ATOM 646 C C . VAL A 1 84 ? 4.668 -26.355 2.365 1.00 66.44 84 VAL A C 1
ATOM 648 O O . VAL A 1 84 ? 5.608 -26.122 3.161 1.00 66.44 84 VAL A O 1
#

Nearest PDB structures (foldseek):
  6xby-assembly1_F  TM=8.302E-01  e=7.287E-04  Bos taurus
  7u8o-assembly1_E  TM=8.278E-01  e=9.542E-04  Sus scrofa
  7dqe-assembly1_E  TM=8.865E-01  e=1.726E-03  Enterococcus hirae ATCC 9790
  9b8p-assembly1_E  TM=8.214E-01  e=1.319E-03  Rattus norvegicus
  7tmq-assembly1_F  TM=8.389E-01  e=1.726E-03  Saccharomyces cerevisiae

Sequence (84 aa):
MIKEDFYTHIGKVKRISGLMIEASGSKYKIGEICEIVTETDKKVRAEVVGFNDGKVLLMPYEDIKGIGLGNTVVSTNHKLKIPV

Radius of gyration: 12.66 Å; Cα contacts (8 Å, |Δi|>4): 189; chains: 1; bounding box: 41×36×28 Å

Secondary structure (DSSP, 8-state):
---------EEEEEEEETTEEEEE-S---TTEEEEEE-TTS-EEEEEEEEEETTEEEEEESS--TT--TT-EEEEEEEE-----

Foldseek 3Di:
DDDDDPPWFKWWFDDDDPQKTWIAGQPDDFQWWKWFQAPVRDTWIWGFHDDDPRITITGTPDDCPRDDGGTMITTPRDGDDDDD

Mean predicted aligned error: 6.11 Å

pLDDT: mean 85.2, std 15.54, range [34.0, 96.81]

Solvent-accessible surface area (backbone atoms only — not comparable to full-atom values): 4964 Å² total; per-residue (Å²): 138,82,85,75,81,85,73,67,50,68,28,29,32,73,47,75,57,88,72,42,32,34,25,44,51,87,82,80,52,80,51,27,32,29,37,37,38,24,92,83,72,49,70,43,51,26,31,27,76,47,72,56,96,76,23,34,30,32,42,53,82,58,84,64,81,70,67,53,78,64,28,42,29,37,43,67,89,37,59,86,77,80,90,128